Protein AF-A0A7S0VV87-F1 (afdb_monomer_lite)

Structure (mmCIF, N/CA/C/O backbone):
data_AF-A0A7S0VV87-F1
#
_entry.id   AF-A0A7S0VV87-F1
#
loop_
_atom_site.group_PDB
_atom_site.id
_atom_site.type_symbol
_atom_site.label_atom_id
_atom_site.label_alt_id
_atom_site.label_comp_id
_atom_site.label_asym_id
_atom_site.label_entity_id
_atom_site.label_seq_id
_atom_site.pdbx_PDB_ins_code
_atom_site.Cartn_x
_atom_site.Cartn_y
_atom_site.Cartn_z
_atom_site.occupancy
_atom_site.B_iso_or_equiv
_atom_site.auth_seq_id
_atom_site.auth_comp_id
_atom_site.auth_asym_id
_atom_site.auth_atom_id
_atom_site.pdbx_PDB_model_num
ATOM 1 N N . ILE A 1 1 ? -0.740 9.033 -47.981 1.00 40.44 1 ILE A N 1
ATOM 2 C CA . ILE A 1 1 ? -0.017 7.770 -47.698 1.00 40.44 1 ILE A CA 1
ATOM 3 C C . ILE A 1 1 ? 0.613 7.981 -46.316 1.00 40.44 1 ILE A C 1
ATOM 5 O O . ILE A 1 1 ? 1.610 8.673 -46.252 1.00 40.44 1 ILE A O 1
ATOM 9 N N . GLY A 1 2 ? -0.057 7.775 -45.171 1.00 38.28 2 GLY A N 1
ATOM 10 C CA . GLY A 1 2 ? -0.580 6.508 -44.629 1.00 38.28 2 GLY A CA 1
ATOM 11 C C . GLY A 1 2 ? 0.605 5.565 -44.378 1.00 38.28 2 GLY A C 1
ATOM 12 O O . GLY A 1 2 ? 1.163 5.115 -45.364 1.00 38.28 2 GLY A O 1
ATOM 13 N N . VAL A 1 3 ? 1.097 5.274 -43.169 1.00 42.47 3 VAL A N 1
ATOM 14 C CA . VAL A 1 3 ? 0.438 5.092 -41.867 1.00 42.47 3 VAL A CA 1
ATOM 15 C C . VAL A 1 3 ? 1.395 5.382 -40.698 1.00 42.47 3 VAL A C 1
ATOM 17 O O . VAL A 1 3 ? 2.582 5.076 -40.753 1.00 42.47 3 VAL A O 1
ATOM 20 N N . SER A 1 4 ? 0.824 5.940 -39.628 1.00 56.84 4 SER A N 1
ATOM 21 C CA . SER A 1 4 ? 1.316 5.846 -38.251 1.00 56.84 4 SER A CA 1
ATOM 22 C C . SER A 1 4 ? 1.390 4.369 -37.860 1.00 56.84 4 SER A C 1
ATOM 24 O O . SER A 1 4 ? 0.381 3.667 -37.924 1.00 56.84 4 SER A O 1
ATOM 26 N N . GLY A 1 5 ? 2.578 3.891 -37.501 1.00 33.03 5 GLY A N 1
ATOM 27 C CA . GLY A 1 5 ? 2.770 2.575 -36.908 1.00 33.03 5 GLY A CA 1
ATOM 28 C C . GLY A 1 5 ? 3.409 2.756 -35.545 1.00 33.03 5 GLY A C 1
ATOM 29 O O . GLY A 1 5 ? 4.599 3.050 -35.465 1.00 33.03 5 GLY A O 1
ATOM 30 N N . ALA A 1 6 ? 2.628 2.602 -34.477 1.00 41.53 6 ALA A N 1
ATOM 31 C CA . ALA A 1 6 ? 3.184 2.409 -33.147 1.00 41.53 6 ALA A CA 1
ATOM 32 C C . ALA A 1 6 ? 4.107 1.181 -33.203 1.00 41.53 6 ALA A C 1
ATOM 34 O O . ALA A 1 6 ? 3.648 0.059 -33.423 1.00 41.53 6 ALA A O 1
ATOM 35 N N . GLN A 1 7 ? 5.417 1.402 -33.085 1.00 43.38 7 GLN A N 1
ATOM 36 C CA . GLN A 1 7 ? 6.400 0.327 -33.026 1.00 43.38 7 GLN A CA 1
ATOM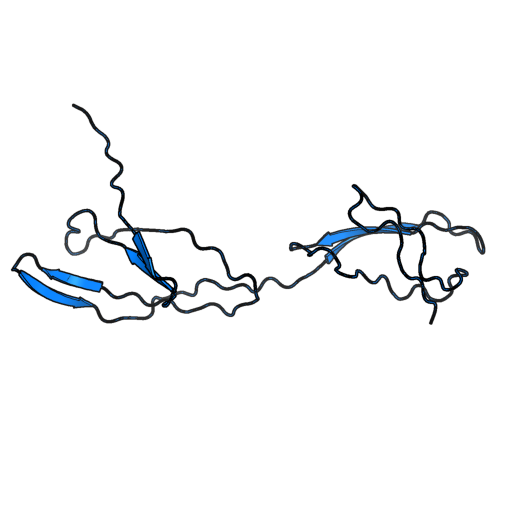 37 C C . GLN A 1 7 ? 6.256 -0.366 -31.676 1.00 43.38 7 GLN A C 1
ATOM 39 O O . GLN A 1 7 ? 6.621 0.179 -30.636 1.00 43.38 7 GLN A O 1
ATOM 44 N N . 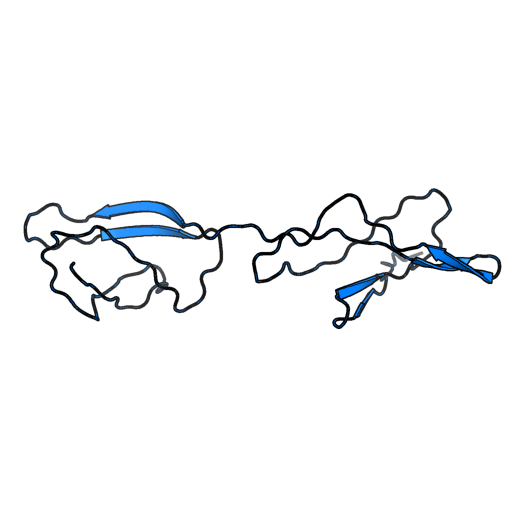VAL A 1 8 ? 5.693 -1.569 -31.691 1.00 39.19 8 VAL A N 1
ATOM 45 C CA . VAL A 1 8 ? 5.623 -2.414 -30.503 1.00 39.19 8 VAL A CA 1
ATOM 46 C C . VAL A 1 8 ? 7.024 -2.974 -30.262 1.00 39.19 8 VAL A C 1
ATOM 48 O O . VAL A 1 8 ? 7.440 -3.929 -30.914 1.00 39.19 8 VAL A O 1
ATOM 51 N N . ALA A 1 9 ? 7.778 -2.359 -29.351 1.00 49.72 9 ALA A N 1
ATOM 52 C CA . ALA A 1 9 ? 8.967 -2.981 -28.783 1.00 49.72 9 ALA A CA 1
ATOM 53 C C . ALA A 1 9 ? 8.517 -4.191 -27.945 1.00 49.72 9 ALA A C 1
ATOM 55 O O . ALA A 1 9 ? 7.702 -4.052 -27.032 1.00 49.72 9 ALA A O 1
ATOM 56 N N . SER A 1 10 ? 9.001 -5.391 -28.265 1.00 49.81 10 SER A N 1
ATOM 57 C CA . SER A 1 10 ? 8.700 -6.593 -27.484 1.00 49.81 10 SER A CA 1
ATOM 58 C C . SER A 1 10 ? 9.601 -6.652 -26.252 1.00 49.81 10 SER A C 1
ATOM 60 O O . SER A 1 10 ? 10.826 -6.635 -26.393 1.00 49.81 10 SER A O 1
ATOM 62 N N . ALA A 1 11 ? 9.011 -6.764 -25.061 1.00 47.75 11 ALA A N 1
ATOM 63 C CA . ALA A 1 11 ? 9.736 -7.100 -23.843 1.00 47.75 11 ALA A CA 1
ATOM 64 C C . ALA A 1 11 ? 9.492 -8.571 -23.479 1.00 47.75 11 ALA A C 1
ATOM 66 O O . ALA A 1 11 ? 8.348 -9.023 -23.465 1.00 47.75 11 ALA A O 1
ATOM 67 N N . ILE A 1 12 ? 10.556 -9.320 -23.175 1.00 58.56 12 ILE A N 1
ATOM 68 C CA . ILE A 1 12 ? 10.440 -10.671 -22.604 1.00 58.56 12 ILE A CA 1
ATOM 69 C C . ILE A 1 12 ? 10.771 -10.570 -21.118 1.00 58.56 12 ILE A C 1
ATOM 71 O O . ILE A 1 12 ? 11.886 -10.201 -20.746 1.00 58.56 12 ILE A O 1
ATOM 75 N N . PHE A 1 13 ? 9.802 -10.912 -20.270 1.00 47.78 13 PHE A N 1
ATOM 76 C CA . PHE A 1 13 ? 9.991 -10.986 -18.824 1.00 47.78 13 PHE A CA 1
ATOM 77 C C . PHE A 1 13 ? 10.484 -12.381 -18.427 1.00 47.78 13 PHE A C 1
ATOM 79 O O . PHE A 1 13 ? 9.893 -13.387 -18.828 1.00 47.78 13 PHE A O 1
ATOM 86 N N . ARG A 1 14 ? 11.564 -12.463 -17.639 1.00 54.91 14 ARG A N 1
ATOM 87 C CA . ARG A 1 14 ? 12.075 -13.733 -17.092 1.00 54.91 14 ARG A CA 1
ATOM 88 C C . ARG A 1 14 ? 11.883 -13.758 -15.567 1.00 54.91 14 ARG A C 1
ATOM 90 O O . ARG A 1 14 ? 12.757 -13.275 -14.845 1.00 54.91 14 ARG A O 1
ATOM 97 N N . PRO A 1 15 ? 10.778 -14.337 -15.054 1.00 44.97 15 PRO A N 1
ATOM 98 C CA . PRO A 1 15 ? 10.417 -14.257 -13.634 1.00 44.97 15 PRO A CA 1
ATOM 99 C C . PRO A 1 15 ? 11.422 -14.929 -12.687 1.00 44.97 15 PRO A C 1
ATOM 101 O O . PRO A 1 15 ? 11.505 -14.546 -11.530 1.00 44.97 15 PRO A O 1
ATOM 104 N N . GLN A 1 16 ? 12.240 -15.876 -13.160 1.00 41.84 16 GLN A N 1
ATOM 105 C CA . GLN A 1 16 ? 13.255 -16.537 -12.325 1.00 41.84 16 GLN A CA 1
ATOM 106 C C . GLN A 1 16 ? 14.502 -15.670 -12.043 1.00 41.84 16 GLN A C 1
ATOM 108 O O . GLN A 1 16 ? 15.323 -16.064 -11.221 1.00 41.84 16 GLN A O 1
ATOM 113 N N . ALA A 1 17 ? 14.647 -14.500 -12.685 1.00 53.09 17 ALA A N 1
ATOM 114 C CA . ALA A 1 17 ? 15.782 -13.587 -12.489 1.00 53.09 17 ALA A CA 1
ATOM 115 C C . ALA A 1 17 ? 15.389 -12.111 -12.240 1.00 53.09 17 ALA A C 1
ATOM 117 O O . ALA A 1 17 ? 16.278 -11.274 -12.111 1.00 53.09 17 ALA A O 1
ATOM 118 N N . SER A 1 18 ? 14.093 -11.767 -12.179 1.00 70.69 18 SER A N 1
ATOM 119 C CA . SER A 1 18 ? 13.594 -10.379 -12.047 1.00 70.69 18 SER A CA 1
ATOM 120 C C . SER A 1 18 ? 14.194 -9.396 -13.066 1.00 70.69 18 SER A C 1
ATOM 122 O O . SER A 1 18 ? 14.523 -8.260 -12.728 1.00 70.69 18 SER A O 1
ATOM 124 N N . THR A 1 19 ? 14.348 -9.824 -14.323 1.00 77.75 19 THR A N 1
ATOM 125 C CA . THR A 1 19 ? 14.886 -8.989 -15.407 1.00 77.75 19 THR A CA 1
ATOM 126 C C . THR A 1 19 ? 13.828 -8.671 -16.461 1.00 77.75 19 THR A C 1
ATOM 128 O O . THR A 1 19 ? 13.055 -9.536 -16.885 1.00 77.75 19 THR A O 1
ATOM 131 N N . ALA A 1 20 ? 13.821 -7.414 -16.907 1.00 81.69 20 ALA A N 1
ATOM 132 C CA . ALA A 1 20 ? 13.111 -6.975 -18.101 1.00 81.69 20 ALA A CA 1
ATOM 133 C C . ALA A 1 20 ? 14.121 -6.840 -19.246 1.00 81.69 20 ALA A C 1
ATOM 135 O O . ALA A 1 20 ? 15.112 -6.121 -19.120 1.00 81.69 20 ALA A O 1
ATOM 136 N N . VAL A 1 21 ? 13.880 -7.536 -20.356 1.00 83.62 21 VAL A N 1
ATOM 137 C CA . VAL A 1 21 ? 14.695 -7.412 -21.570 1.00 83.62 21 VAL A CA 1
ATOM 138 C C . VAL A 1 21 ? 13.915 -6.587 -22.579 1.00 83.62 21 VAL A C 1
ATOM 140 O O . VAL A 1 21 ? 12.859 -7.029 -23.024 1.00 83.62 21 VAL A O 1
ATOM 143 N N . LEU A 1 22 ? 14.432 -5.412 -22.941 1.00 84.12 22 LEU A N 1
ATOM 144 C CA . LEU A 1 22 ? 13.878 -4.570 -24.002 1.00 84.12 22 LEU A CA 1
ATOM 145 C C . LEU A 1 22 ? 14.686 -4.766 -25.287 1.00 84.12 22 LEU A C 1
ATOM 147 O O . LEU A 1 22 ? 15.916 -4.811 -25.253 1.00 84.12 22 LEU A O 1
ATOM 151 N N . THR A 1 23 ? 14.004 -4.876 -26.423 1.00 85.38 23 THR A N 1
ATOM 152 C CA . THR A 1 23 ? 14.642 -4.997 -27.740 1.00 85.38 23 THR A CA 1
ATOM 153 C C . THR A 1 23 ? 14.407 -3.731 -28.553 1.00 85.38 23 THR A C 1
ATOM 155 O O . THR A 1 23 ? 13.282 -3.242 -28.640 1.00 85.38 23 THR A O 1
ATOM 158 N N . LEU A 1 24 ? 15.470 -3.200 -29.158 1.00 84.38 24 LEU A N 1
ATOM 159 C CA . LEU A 1 24 ? 15.372 -2.048 -30.049 1.00 84.38 24 LEU A CA 1
ATOM 160 C C . LEU A 1 24 ? 14.602 -2.428 -31.319 1.00 84.38 24 LEU A C 1
ATOM 162 O O . LEU A 1 24 ? 14.946 -3.396 -31.992 1.00 84.38 24 LEU A O 1
ATOM 166 N N . ALA A 1 25 ? 13.581 -1.641 -31.659 1.00 85.06 25 ALA A N 1
ATOM 167 C CA . ALA A 1 25 ? 12.797 -1.828 -32.882 1.00 85.06 25 ALA A CA 1
ATOM 168 C C . ALA A 1 25 ? 13.458 -1.204 -34.128 1.00 85.06 25 ALA A C 1
ATOM 170 O O . ALA A 1 25 ? 13.040 -1.468 -35.253 1.00 85.06 25 ALA A O 1
ATOM 171 N N . GLN A 1 26 ? 14.471 -0.356 -33.937 1.00 83.06 26 GLN A N 1
ATOM 172 C CA . GLN A 1 26 ? 15.183 0.349 -35.000 1.00 83.06 26 GLN A CA 1
ATOM 173 C C . GLN A 1 26 ? 16.602 0.720 -34.558 1.00 83.06 26 GLN A C 1
ATOM 175 O O . GLN A 1 26 ? 16.917 0.710 -33.367 1.00 83.06 26 GLN A O 1
ATOM 180 N N . VAL A 1 27 ? 17.452 1.058 -35.529 1.00 83.38 27 VAL A N 1
ATOM 181 C CA . VAL A 1 27 ? 18.820 1.524 -35.276 1.00 83.38 27 VAL A CA 1
ATOM 182 C C . VAL A 1 27 ? 18.779 2.857 -34.527 1.00 83.38 27 VAL A C 1
ATOM 184 O O . VAL A 1 27 ? 18.099 3.788 -34.953 1.00 83.38 27 VAL A O 1
ATOM 187 N N . VAL A 1 28 ? 19.543 2.959 -33.439 1.00 85.31 28 VAL A N 1
ATOM 188 C CA . VAL A 1 28 ? 19.758 4.207 -32.696 1.00 85.31 28 VAL A CA 1
ATOM 189 C C . VAL A 1 28 ? 21.103 4.800 -33.134 1.00 85.31 28 VAL A C 1
ATOM 191 O O . VAL A 1 28 ? 22.136 4.166 -32.899 1.00 85.31 28 VAL A O 1
ATOM 194 N N . PRO A 1 29 ? 21.138 5.978 -33.788 1.00 87.62 29 PRO A N 1
ATOM 195 C CA . PRO A 1 29 ? 22.394 6.610 -34.183 1.00 87.62 29 PRO A CA 1
ATOM 196 C C . PRO A 1 29 ? 23.255 6.972 -32.968 1.00 87.62 29 PRO A C 1
ATOM 198 O O . PRO A 1 29 ? 22.737 7.379 -31.926 1.00 87.62 29 PRO A O 1
ATOM 201 N N . ALA A 1 30 ? 24.578 6.878 -33.114 1.00 85.69 30 ALA A N 1
ATOM 202 C CA . ALA A 1 30 ? 25.518 7.208 -32.046 1.00 85.69 30 ALA A CA 1
ATOM 203 C C . ALA A 1 30 ? 25.296 8.636 -31.511 1.00 85.69 30 ALA A C 1
ATOM 205 O O . ALA A 1 30 ? 25.102 9.575 -32.281 1.00 85.69 30 ALA A O 1
ATOM 206 N N . GLY A 1 31 ? 25.322 8.788 -30.185 1.00 86.19 31 GLY A N 1
ATOM 207 C CA . GLY A 1 31 ? 25.090 10.068 -29.505 1.00 86.19 31 GLY A CA 1
ATOM 208 C C . GLY A 1 31 ? 23.619 10.475 -29.367 1.00 86.19 31 GLY A C 1
ATOM 209 O O . GLY A 1 31 ? 23.342 11.507 -28.761 1.00 86.19 31 GLY A O 1
ATOM 210 N N . SER A 1 32 ? 22.675 9.682 -29.885 1.00 89.00 32 SER A N 1
ATOM 211 C CA . SER A 1 32 ? 21.242 9.940 -29.698 1.00 89.00 32 SER A CA 1
ATOM 212 C C . SER A 1 32 ? 20.772 9.457 -28.326 1.00 89.00 32 SER A C 1
ATOM 214 O O . SER A 1 32 ? 21.144 8.371 -27.882 1.00 89.00 32 SER A O 1
ATOM 216 N N . VAL A 1 33 ? 19.908 10.240 -27.680 1.00 86.62 33 VAL A N 1
ATOM 217 C CA . VAL A 1 33 ? 19.170 9.816 -26.483 1.00 86.62 33 VA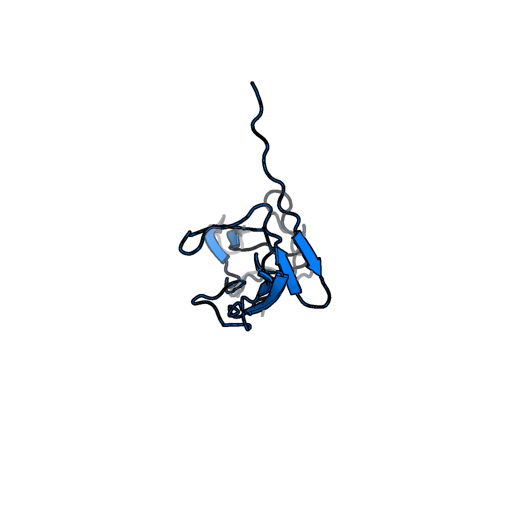L A CA 1
ATOM 218 C C . VAL A 1 33 ? 17.897 9.100 -26.923 1.00 86.62 33 VAL A C 1
ATOM 220 O O . VAL A 1 33 ? 17.228 9.537 -27.859 1.00 86.62 33 VAL A O 1
ATOM 223 N N . PHE A 1 34 ? 17.558 8.006 -26.248 1.00 86.75 34 PHE A N 1
ATOM 224 C CA . PHE A 1 34 ? 16.279 7.325 -26.411 1.00 86.75 34 PHE A CA 1
ATOM 225 C C . PHE A 1 34 ? 15.698 6.981 -25.041 1.00 86.75 34 PHE A C 1
ATOM 227 O O . PHE A 1 34 ? 16.434 6.743 -24.085 1.00 86.75 34 PHE A O 1
ATOM 234 N N . GLU A 1 35 ? 14.371 6.948 -24.963 1.00 85.94 35 GLU A N 1
ATOM 235 C CA . GLU A 1 35 ? 13.626 6.663 -23.739 1.00 85.94 35 GLU A CA 1
ATOM 236 C C . GLU A 1 35 ? 12.756 5.419 -23.934 1.00 85.94 35 GLU A C 1
ATOM 238 O O . GLU A 1 35 ? 12.221 5.169 -25.015 1.00 85.94 35 GLU A O 1
ATOM 243 N N . GLY A 1 36 ? 12.618 4.627 -22.875 1.00 84.62 36 GLY A N 1
ATOM 244 C CA . GLY A 1 36 ? 11.770 3.443 -22.843 1.00 84.62 36 GLY A CA 1
ATOM 245 C C . GLY A 1 36 ? 11.290 3.187 -21.422 1.00 84.62 36 GLY A C 1
ATOM 246 O O . GLY A 1 36 ? 11.973 3.530 -20.459 1.00 84.62 36 GLY A O 1
ATOM 247 N N . GLY A 1 37 ? 10.109 2.592 -21.286 1.00 83.94 37 GLY A N 1
ATOM 248 C CA . GLY A 1 37 ? 9.494 2.347 -19.988 1.00 83.94 37 GLY A CA 1
ATOM 249 C C . GLY A 1 37 ? 8.604 1.113 -19.998 1.00 83.94 37 GLY A C 1
ATOM 250 O O . GLY A 1 37 ? 8.146 0.656 -21.044 1.00 83.94 37 GLY A O 1
ATOM 251 N N . PHE A 1 38 ? 8.376 0.572 -18.810 1.00 86.12 38 PHE A N 1
ATOM 252 C CA . PHE A 1 38 ? 7.470 -0.538 -18.553 1.00 86.12 38 PHE A CA 1
ATOM 253 C C . PHE A 1 38 ? 6.875 -0.368 -17.156 1.00 86.12 38 PHE A C 1
ATOM 255 O O . PHE A 1 38 ? 7.430 0.336 -16.312 1.00 86.12 38 PHE A O 1
ATOM 262 N N . ILE A 1 39 ? 5.727 -0.993 -16.922 1.00 81.00 39 ILE A N 1
ATOM 263 C CA . ILE A 1 39 ? 5.034 -0.926 -15.637 1.00 81.00 39 ILE A CA 1
ATOM 264 C C . ILE A 1 39 ? 5.447 -2.143 -14.811 1.00 81.00 39 ILE A C 1
ATOM 266 O O . ILE A 1 39 ? 5.368 -3.274 -15.288 1.00 81.00 39 ILE A O 1
ATOM 270 N N . LEU A 1 40 ? 5.871 -1.901 -13.572 1.00 84.12 40 LEU A N 1
ATOM 271 C CA . LEU A 1 40 ? 6.056 -2.927 -12.552 1.00 84.12 40 LEU A CA 1
ATOM 272 C C . LEU A 1 40 ? 5.140 -2.642 -11.369 1.00 84.12 40 LEU A C 1
ATOM 274 O O . LEU A 1 40 ? 4.924 -1.486 -11.005 1.00 84.12 40 LEU A O 1
ATOM 278 N N . GLN A 1 41 ? 4.654 -3.706 -10.741 1.00 82.94 41 GLN A N 1
ATOM 279 C CA . GLN A 1 41 ? 4.039 -3.612 -9.426 1.00 82.94 41 GLN A CA 1
ATOM 280 C C . GLN A 1 41 ? 5.141 -3.444 -8.371 1.00 82.94 41 GLN A C 1
ATOM 282 O O . GLN A 1 41 ? 6.146 -4.158 -8.389 1.00 82.94 41 GLN A O 1
ATOM 287 N N . ASN A 1 42 ? 4.960 -2.483 -7.463 1.00 81.38 42 ASN A N 1
ATOM 288 C CA . ASN A 1 42 ? 5.816 -2.343 -6.286 1.00 81.38 42 ASN A CA 1
ATOM 289 C C . ASN A 1 42 ? 5.684 -3.581 -5.380 1.00 81.38 42 ASN A C 1
ATOM 291 O O . ASN A 1 42 ? 4.646 -4.241 -5.416 1.00 81.38 42 ASN A O 1
ATOM 295 N N . PRO A 1 43 ? 6.713 -3.915 -4.581 1.00 79.06 43 PRO A N 1
ATOM 296 C CA . PRO A 1 43 ? 6.651 -5.076 -3.696 1.00 79.06 43 PRO A CA 1
ATOM 297 C C . PRO A 1 43 ? 5.480 -4.959 -2.707 1.00 79.06 43 PRO A C 1
ATOM 299 O O . PRO A 1 43 ? 5.162 -3.860 -2.254 1.00 79.06 43 PRO A O 1
ATOM 302 N N . GLU A 1 44 ? 4.854 -6.097 -2.390 1.00 75.69 44 GLU A N 1
ATOM 303 C CA . GLU A 1 44 ? 3.747 -6.183 -1.418 1.00 75.69 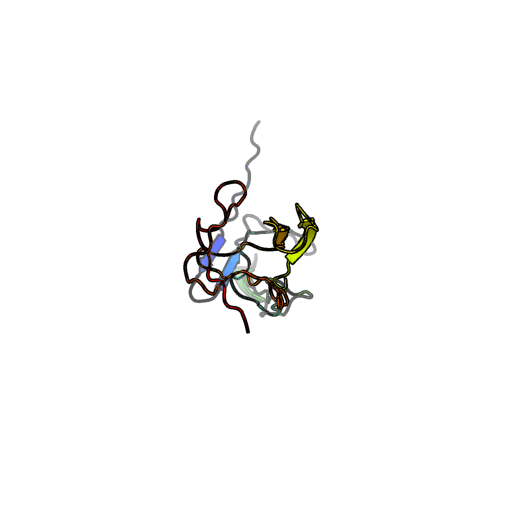44 GLU A CA 1
ATOM 304 C C . GLU A 1 44 ? 4.225 -5.913 0.013 1.00 75.69 44 GLU A C 1
ATOM 306 O O . GLU A 1 44 ? 3.489 -5.377 0.834 1.00 75.69 44 GLU A O 1
ATOM 311 N N . GLU A 1 45 ? 5.496 -6.215 0.274 1.00 76.00 45 GLU A N 1
ATOM 312 C CA . GLU A 1 45 ? 6.164 -5.992 1.547 1.00 76.00 45 GLU A CA 1
ATOM 313 C C . GLU A 1 45 ? 7.086 -4.778 1.500 1.00 76.00 45 GLU A C 1
ATOM 315 O O . GLU A 1 45 ? 7.573 -4.353 0.441 1.00 76.00 45 GLU A O 1
ATOM 320 N N . ARG A 1 46 ? 7.402 -4.249 2.686 1.00 75.94 46 ARG A N 1
ATOM 321 C CA . ARG A 1 46 ? 8.386 -3.173 2.805 1.00 75.94 46 ARG A CA 1
ATOM 322 C C . ARG A 1 46 ? 9.721 -3.586 2.203 1.00 75.94 46 ARG A C 1
ATOM 324 O O . ARG A 1 46 ? 10.271 -4.640 2.513 1.00 75.94 46 ARG A O 1
ATOM 331 N N . GLN A 1 47 ? 10.286 -2.695 1.398 1.00 82.50 47 GLN A N 1
ATOM 332 C CA . GLN A 1 47 ? 11.544 -2.951 0.712 1.00 82.50 47 GLN A CA 1
ATOM 333 C C . GLN A 1 47 ? 12.404 -1.692 0.682 1.00 82.50 47 GLN A C 1
ATOM 335 O O . GLN A 1 47 ? 11.962 -0.631 0.235 1.00 82.50 47 GLN A O 1
ATOM 340 N N . THR A 1 48 ? 13.660 -1.823 1.113 1.00 84.19 48 THR A N 1
ATOM 341 C CA . THR A 1 48 ? 14.681 -0.798 0.883 1.00 84.19 48 THR A CA 1
ATOM 342 C C . THR A 1 48 ? 14.860 -0.593 -0.626 1.00 84.19 48 THR A C 1
ATOM 344 O O . THR A 1 48 ? 14.930 -1.587 -1.356 1.00 84.19 48 THR A O 1
ATOM 347 N N . PRO A 1 49 ? 14.939 0.659 -1.114 1.00 86.25 49 PRO A N 1
ATOM 348 C CA . PRO A 1 49 ? 15.137 0.927 -2.534 1.00 86.25 49 PRO A CA 1
ATOM 349 C C . PRO A 1 49 ? 16.332 0.158 -3.113 1.00 86.25 49 PRO A C 1
ATOM 351 O O . PRO A 1 49 ? 17.381 0.047 -2.475 1.00 86.25 49 PRO A O 1
ATOM 354 N N . LYS A 1 50 ? 16.172 -0.374 -4.327 1.00 85.25 50 LYS A N 1
ATOM 355 C CA . LYS A 1 50 ? 17.190 -1.177 -5.017 1.00 85.25 50 LYS A CA 1
ATOM 356 C C . LYS A 1 50 ? 17.909 -0.342 -6.070 1.00 85.25 50 LYS A C 1
ATOM 358 O O . LYS A 1 50 ? 17.264 0.378 -6.832 1.00 85.25 50 LYS A O 1
ATOM 363 N N . THR A 1 51 ? 19.231 -0.479 -6.153 1.00 85.62 51 THR A N 1
ATOM 364 C CA . THR A 1 51 ? 20.011 0.027 -7.291 1.00 85.62 51 THR A CA 1
ATOM 365 C C . THR A 1 51 ? 19.733 -0.837 -8.516 1.00 85.62 51 THR A C 1
ATOM 367 O O . THR A 1 51 ? 19.732 -2.067 -8.429 1.00 85.62 51 THR A O 1
ATOM 370 N N . VAL A 1 52 ? 19.502 -0.201 -9.661 1.00 87.00 52 VAL A N 1
ATOM 371 C CA . VAL A 1 52 ? 19.266 -0.893 -10.934 1.00 87.00 52 VAL A CA 1
ATOM 372 C C . VAL A 1 52 ? 20.577 -1.016 -11.694 1.00 87.00 52 VAL A C 1
ATOM 374 O O . VAL A 1 52 ? 21.406 -0.113 -11.647 1.00 87.00 52 VAL A O 1
ATOM 377 N N . GLN A 1 53 ? 20.758 -2.124 -12.409 1.00 87.62 53 GLN A N 1
ATOM 378 C CA . GLN A 1 53 ? 21.875 -2.314 -13.327 1.00 87.62 53 GLN A CA 1
ATOM 379 C C . GLN A 1 53 ? 21.364 -2.411 -14.761 1.00 87.62 53 GLN A C 1
ATOM 381 O O . GLN A 1 53 ? 20.360 -3.077 -15.014 1.00 87.62 53 GLN A O 1
ATOM 386 N N . ILE A 1 54 ? 22.073 -1.774 -15.693 1.00 88.00 54 ILE A N 1
ATOM 387 C CA . ILE A 1 54 ? 21.794 -1.874 -17.129 1.00 88.00 54 ILE A CA 1
ATOM 388 C C . ILE A 1 54 ? 23.005 -2.489 -17.820 1.00 88.00 54 ILE A C 1
ATOM 390 O O . ILE A 1 54 ? 24.148 -2.115 -17.562 1.00 88.00 54 ILE A O 1
ATOM 394 N N . SER A 1 55 ? 22.734 -3.441 -18.703 1.00 89.50 55 SER A N 1
ATOM 395 C CA . SER A 1 55 ? 23.697 -4.057 -19.606 1.00 89.50 55 SER A CA 1
ATOM 396 C C . SER A 1 55 ? 23.054 -4.244 -20.975 1.00 89.50 55 SER A C 1
ATOM 398 O O . SER A 1 55 ? 21.829 -4.238 -21.115 1.00 89.50 55 SER A O 1
ATOM 400 N N . ALA A 1 56 ? 23.883 -4.415 -21.996 1.00 88.31 56 ALA A N 1
ATOM 401 C CA . ALA A 1 56 ? 23.423 -4.744 -23.336 1.00 88.31 56 ALA A CA 1
ATOM 402 C C . ALA A 1 56 ? 24.441 -5.652 -24.017 1.00 88.31 56 ALA A C 1
ATOM 404 O O . ALA A 1 56 ? 25.624 -5.642 -23.695 1.00 88.31 56 ALA A O 1
ATOM 405 N N . SER A 1 57 ? 23.994 -6.433 -24.985 1.00 87.56 57 SER A N 1
ATOM 406 C CA . SER A 1 57 ? 24.885 -7.173 -25.876 1.00 87.56 57 SER A CA 1
ATOM 407 C C . SER A 1 57 ? 24.224 -7.286 -27.237 1.00 87.56 57 SER A C 1
ATOM 409 O O . SER A 1 57 ? 22.996 -7.225 -27.336 1.00 87.56 57 SER A O 1
ATOM 411 N N . GLY A 1 58 ? 25.026 -7.405 -28.284 1.00 86.31 58 GLY A N 1
ATOM 412 C CA . GLY A 1 58 ? 24.512 -7.446 -29.643 1.00 86.31 58 GLY A CA 1
ATOM 413 C C . GLY A 1 58 ? 25.615 -7.601 -30.671 1.00 86.31 58 GLY A C 1
ATOM 414 O O . GLY A 1 58 ? 26.730 -8.014 -30.354 1.00 86.31 58 GLY A O 1
ATOM 415 N N . VAL A 1 59 ? 25.280 -7.261 -31.910 1.00 85.81 59 VAL A N 1
ATOM 416 C CA . VAL A 1 59 ? 26.195 -7.252 -33.049 1.00 85.81 59 VAL A CA 1
ATOM 417 C C . VAL A 1 59 ? 26.178 -5.849 -33.645 1.00 85.81 59 VAL A C 1
ATOM 419 O O . VAL A 1 59 ? 25.112 -5.239 -33.745 1.00 85.81 59 VAL A O 1
ATOM 422 N N . ASP A 1 60 ? 27.345 -5.309 -33.979 1.00 82.81 60 ASP A N 1
ATOM 423 C CA . ASP A 1 60 ? 27.465 -4.001 -34.614 1.00 82.81 60 ASP A CA 1
ATOM 424 C C . ASP A 1 60 ? 27.121 -4.050 -36.117 1.00 82.81 60 ASP A C 1
ATOM 426 O O . ASP A 1 60 ? 26.837 -5.103 -36.691 1.00 82.81 60 ASP A O 1
ATOM 430 N N . GLN A 1 61 ? 27.151 -2.889 -36.781 1.00 78.69 61 GLN A N 1
ATOM 431 C CA . GLN A 1 61 ? 26.866 -2.787 -38.220 1.00 78.69 61 GLN A CA 1
ATOM 432 C C . GLN A 1 61 ? 27.885 -3.538 -39.101 1.00 78.69 61 GLN A C 1
ATOM 434 O O . GLN A 1 61 ? 27.593 -3.809 -40.264 1.00 78.69 61 GLN A O 1
ATOM 439 N N . GLY A 1 62 ? 29.067 -3.864 -38.568 1.00 83.38 62 GLY A N 1
ATOM 440 C CA . GLY A 1 62 ? 30.123 -4.620 -39.242 1.00 83.38 62 GLY A CA 1
ATOM 441 C C . GLY A 1 62 ? 30.063 -6.130 -38.995 1.00 83.38 62 GLY A C 1
ATOM 442 O O . GLY A 1 62 ? 30.896 -6.859 -39.532 1.00 83.38 62 GLY A O 1
ATOM 443 N N . GLY A 1 63 ? 29.098 -6.615 -38.207 1.00 83.81 63 GLY A N 1
ATOM 444 C CA . GLY A 1 63 ? 28.961 -8.032 -37.871 1.00 83.81 63 GLY A CA 1
ATOM 445 C C . GLY A 1 63 ? 29.794 -8.485 -36.666 1.00 83.81 63 GLY A C 1
ATOM 446 O O . GLY A 1 63 ? 29.808 -9.680 -36.364 1.00 83.81 63 GLY A O 1
ATOM 447 N N . ALA A 1 64 ? 30.472 -7.575 -35.960 1.00 87.81 64 ALA A N 1
ATOM 448 C CA . ALA A 1 64 ? 31.238 -7.902 -34.763 1.00 87.81 64 ALA A CA 1
ATOM 449 C C . ALA A 1 64 ? 30.346 -7.882 -33.513 1.00 87.81 64 ALA A C 1
ATOM 451 O O . ALA A 1 64 ? 29.513 -6.997 -33.327 1.00 87.81 64 ALA A O 1
ATOM 452 N N . ALA A 1 65 ? 30.520 -8.869 -32.633 1.00 89.56 65 ALA A N 1
ATOM 453 C CA . ALA A 1 65 ? 29.794 -8.922 -31.371 1.00 89.56 65 ALA A CA 1
ATOM 454 C C . ALA A 1 65 ? 30.302 -7.852 -30.392 1.00 89.56 65 ALA A C 1
ATOM 456 O O . ALA A 1 65 ? 31.508 -7.626 -30.278 1.00 89.56 65 ALA A O 1
ATOM 457 N N . PHE A 1 66 ? 29.388 -7.253 -29.632 1.00 86.94 66 PHE A N 1
ATOM 458 C CA . PHE A 1 66 ? 29.711 -6.331 -28.547 1.00 86.94 66 PHE A CA 1
ATOM 459 C C . PHE A 1 66 ? 28.958 -6.689 -27.263 1.00 86.94 66 PHE A C 1
ATOM 461 O O . PHE A 1 66 ? 27.875 -7.282 -27.287 1.00 86.94 66 PHE A O 1
ATOM 468 N N . ALA A 1 67 ? 29.525 -6.272 -26.131 1.00 89.38 67 ALA A N 1
ATOM 469 C CA . ALA A 1 67 ? 28.893 -6.346 -24.823 1.00 89.38 67 ALA A CA 1
ATOM 470 C C . ALA A 1 67 ? 29.164 -5.060 -24.034 1.00 89.38 67 ALA A C 1
ATOM 472 O O . ALA A 1 67 ? 30.302 -4.610 -23.917 1.00 89.38 67 ALA A O 1
ATOM 473 N N . ILE A 1 68 ? 28.103 -4.492 -23.477 1.00 87.44 68 ILE A N 1
ATOM 474 C CA . ILE A 1 68 ? 28.128 -3.421 -22.489 1.00 87.44 68 ILE A CA 1
ATOM 475 C C . ILE A 1 68 ? 27.947 -4.092 -21.130 1.00 87.44 68 ILE A C 1
ATOM 477 O O . ILE A 1 68 ? 26.907 -4.703 -20.866 1.00 87.44 68 ILE A O 1
ATOM 481 N N . ALA A 1 69 ? 28.979 -4.016 -20.289 1.00 87.75 69 ALA A N 1
ATOM 482 C CA . ALA A 1 69 ? 28.964 -4.614 -18.959 1.00 87.75 69 ALA A CA 1
ATOM 483 C C . ALA A 1 69 ? 27.855 -4.011 -18.084 1.00 87.75 69 ALA A C 1
ATOM 485 O O . ALA A 1 69 ? 27.505 -2.842 -18.232 1.00 87.75 69 ALA A O 1
ATOM 486 N N . ALA A 1 70 ? 27.325 -4.815 -17.158 1.00 86.44 70 ALA A N 1
ATOM 487 C CA . ALA A 1 70 ? 26.342 -4.345 -16.192 1.00 86.44 70 ALA A CA 1
ATOM 488 C C . ALA A 1 70 ? 26.949 -3.253 -15.309 1.00 86.44 70 ALA A C 1
ATOM 490 O O . ALA A 1 70 ? 27.903 -3.504 -14.571 1.00 86.44 70 ALA A O 1
ATOM 491 N N . ALA A 1 71 ? 26.374 -2.057 -15.381 1.00 86.31 71 ALA A N 1
ATOM 492 C CA . ALA A 1 71 ? 26.760 -0.926 -14.553 1.00 86.31 71 ALA A CA 1
ATOM 493 C C . ALA A 1 71 ? 25.559 -0.461 -13.718 1.00 86.31 71 ALA A C 1
ATOM 495 O O . ALA A 1 71 ? 24.436 -0.451 -14.237 1.00 86.31 71 ALA A O 1
ATOM 496 N N . PRO A 1 72 ? 25.762 -0.105 -12.434 1.00 84.12 72 PRO A N 1
ATOM 497 C CA . PRO A 1 72 ? 24.714 0.521 -11.644 1.00 84.12 72 PRO A CA 1
ATOM 498 C C . PRO A 1 72 ? 24.332 1.861 -12.273 1.00 84.12 72 PRO A C 1
ATOM 500 O O . PRO A 1 72 ? 25.195 2.625 -12.701 1.00 84.12 72 PRO A O 1
ATOM 503 N N . VAL A 1 73 ? 23.034 2.128 -12.336 1.00 85.00 73 VAL A N 1
ATOM 504 C CA . VAL A 1 73 ? 22.490 3.413 -12.773 1.00 85.00 73 VAL A CA 1
ATOM 505 C C . VAL A 1 73 ? 22.320 4.309 -11.553 1.00 85.00 73 VAL A C 1
ATOM 507 O O . VAL A 1 73 ? 21.931 3.829 -10.485 1.00 85.00 73 VAL A O 1
ATOM 510 N N . ASP A 1 74 ? 22.575 5.606 -11.717 1.00 77.50 74 ASP A N 1
ATOM 511 C CA . ASP A 1 74 ? 22.284 6.598 -10.687 1.00 77.50 74 ASP A CA 1
ATOM 512 C C . ASP A 1 74 ? 20.773 6.653 -10.426 1.00 77.50 74 ASP A C 1
ATOM 514 O O . ASP A 1 74 ? 19.976 7.026 -11.287 1.00 77.50 74 ASP A O 1
ATOM 518 N N . GLY A 1 75 ? 20.378 6.235 -9.224 1.00 76.69 75 GLY A N 1
ATOM 519 C CA . GLY A 1 75 ? 18.984 6.156 -8.801 1.00 76.69 75 GLY A CA 1
ATOM 520 C C . GLY A 1 75 ? 18.662 4.849 -8.082 1.00 76.69 75 GLY A C 1
ATOM 521 O O . GLY A 1 75 ? 19.374 3.849 -8.174 1.00 76.69 75 GLY A O 1
ATOM 522 N N . THR A 1 76 ? 17.561 4.859 -7.336 1.00 81.31 76 THR A N 1
ATOM 523 C CA . THR A 1 76 ? 17.026 3.655 -6.695 1.00 81.31 76 THR A CA 1
ATOM 524 C C . THR A 1 76 ? 15.549 3.517 -7.030 1.00 81.31 76 THR A C 1
ATOM 526 O O . THR A 1 76 ? 14.832 4.515 -7.073 1.00 81.31 76 THR A O 1
ATOM 529 N N . LEU A 1 77 ? 15.099 2.292 -7.303 1.00 83.38 77 LEU A N 1
ATOM 530 C CA . LEU A 1 77 ? 13.715 1.977 -7.667 1.00 83.38 77 LEU A CA 1
ATOM 531 C C . LEU A 1 77 ? 13.141 0.906 -6.732 1.00 83.38 77 LEU A C 1
ATOM 533 O O . LEU A 1 77 ? 13.866 0.277 -5.958 1.00 83.38 77 LEU A O 1
ATOM 537 N N . LEU A 1 78 ? 11.826 0.685 -6.825 1.00 83.00 78 LEU A N 1
ATOM 538 C CA . LEU A 1 78 ? 11.100 -0.352 -6.078 1.00 83.00 78 LEU A CA 1
ATOM 539 C C . LEU A 1 78 ? 11.224 -0.212 -4.549 1.00 83.00 78 LEU A C 1
ATOM 541 O O . LEU A 1 78 ? 11.156 -1.201 -3.821 1.00 83.00 78 LEU A O 1
ATOM 545 N N . GLY A 1 79 ? 11.432 1.008 -4.051 1.00 80.25 79 GLY A N 1
ATOM 546 C CA . GLY A 1 79 ? 11.317 1.293 -2.626 1.00 80.25 79 GLY A CA 1
ATOM 547 C C . GLY A 1 79 ? 9.855 1.234 -2.187 1.00 80.25 79 GLY A C 1
ATOM 548 O O . GLY A 1 79 ? 9.002 1.861 -2.812 1.00 80.25 79 GLY A O 1
ATOM 549 N N . ALA A 1 80 ? 9.576 0.522 -1.100 1.00 77.62 80 ALA A N 1
ATOM 550 C CA . ALA A 1 80 ? 8.259 0.474 -0.470 1.00 77.62 80 ALA A CA 1
ATOM 551 C C . ALA A 1 80 ? 8.413 0.812 1.015 1.00 77.62 80 ALA A C 1
ATOM 553 O O . ALA A 1 80 ? 8.560 -0.064 1.865 1.00 77.62 80 ALA A O 1
ATOM 554 N N . SER A 1 81 ? 8.451 2.113 1.313 1.00 70.50 81 SER A N 1
ATOM 555 C CA . SER A 1 81 ? 8.769 2.628 2.654 1.00 70.50 81 SER A CA 1
ATOM 556 C C . SER A 1 81 ? 7.580 3.270 3.369 1.00 70.50 81 SER A C 1
ATOM 558 O O . SER A 1 81 ? 7.760 3.795 4.467 1.00 70.50 81 SER A O 1
ATOM 560 N N . ILE A 1 82 ? 6.376 3.246 2.784 1.00 72.62 82 ILE A N 1
ATOM 561 C CA . ILE A 1 82 ? 5.187 3.810 3.436 1.00 72.62 82 ILE A CA 1
ATOM 562 C C . ILE A 1 82 ? 4.929 3.027 4.721 1.00 72.62 82 ILE A C 1
ATOM 564 O O . ILE A 1 82 ? 4.845 1.800 4.711 1.00 72.62 82 ILE A O 1
ATOM 568 N N . SER A 1 83 ? 4.850 3.746 5.839 1.00 74.88 83 SER A N 1
ATOM 569 C CA . SER A 1 83 ? 4.522 3.153 7.128 1.00 74.88 83 SER A CA 1
ATOM 570 C C . SER A 1 83 ? 3.023 3.132 7.355 1.00 74.88 83 SER A C 1
ATOM 572 O O . SER A 1 83 ? 2.422 4.181 7.142 1.00 74.88 83 SER A O 1
ATOM 574 N N . PRO A 1 84 ? 2.430 2.007 7.808 1.00 81.00 84 PRO A N 1
ATOM 575 C CA . PRO A 1 84 ? 1.031 1.989 8.211 1.00 81.00 84 PRO A CA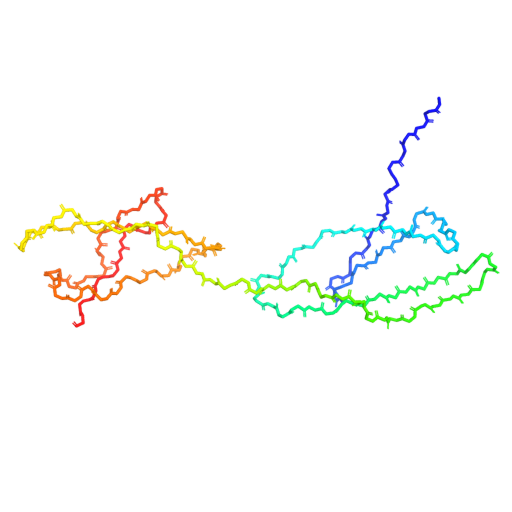 1
ATOM 576 C C . PRO A 1 84 ? 0.788 3.085 9.244 1.00 81.00 84 PRO A C 1
ATOM 578 O O . PRO A 1 84 ? 1.509 3.186 10.240 1.00 81.00 84 PRO A O 1
ATOM 581 N N . SER A 1 85 ? -0.193 3.934 8.979 1.00 86.75 85 SER A N 1
ATOM 582 C CA . SER A 1 85 ? -0.608 4.979 9.904 1.00 86.75 85 SER A CA 1
ATOM 583 C C . SER A 1 85 ? -2.086 5.274 9.728 1.00 86.75 85 SER A C 1
ATOM 585 O O . SER A 1 85 ? -2.587 5.289 8.601 1.00 86.75 85 SER A O 1
ATOM 587 N N . PHE A 1 86 ? -2.742 5.599 10.835 1.00 88.81 86 PHE A N 1
ATOM 588 C CA . PHE A 1 86 ? -4.061 6.207 10.824 1.00 88.81 86 PHE A CA 1
ATOM 589 C C . PHE A 1 86 ? -3.934 7.716 10.982 1.00 88.81 86 PHE A C 1
ATOM 591 O O . PHE A 1 86 ? -3.203 8.210 11.841 1.00 88.81 86 PHE A O 1
ATOM 598 N N . THR A 1 87 ? -4.690 8.457 10.187 1.00 91.06 87 THR A N 1
ATOM 599 C CA . THR A 1 87 ? -5.033 9.840 10.501 1.00 91.06 87 THR A CA 1
ATOM 600 C C . THR A 1 87 ? -6.372 9.827 11.232 1.00 91.06 87 THR A C 1
ATOM 602 O O . THR A 1 87 ? -7.381 9.424 10.651 1.00 91.06 87 THR A O 1
ATOM 605 N N . LEU A 1 88 ? -6.380 10.232 12.509 1.00 85.19 88 LEU A N 1
ATOM 606 C CA . LEU A 1 88 ? -7.618 10.482 13.249 1.00 85.19 88 LEU A CA 1
ATOM 607 C C . LEU A 1 88 ? -8.266 11.736 12.672 1.00 85.19 88 LEU A C 1
ATOM 609 O O . LEU A 1 88 ? -7.664 12.810 12.711 1.00 85.19 88 LEU A O 1
ATOM 613 N N . THR A 1 89 ? -9.468 11.593 12.125 1.00 79.19 89 THR A N 1
ATOM 614 C CA . THR A 1 89 ? -10.200 12.733 11.572 1.00 79.19 89 THR A CA 1
ATOM 615 C C . THR A 1 89 ? -11.154 13.329 12.595 1.00 79.19 89 THR A C 1
ATOM 617 O O . THR A 1 89 ? -11.288 14.547 12.627 1.00 79.19 89 THR A O 1
ATOM 620 N N . ASP A 1 90 ? -11.799 12.498 13.423 1.00 90.62 90 ASP A N 1
ATOM 621 C CA . ASP A 1 90 ? -12.720 12.966 14.464 1.00 90.62 90 ASP A CA 1
ATOM 622 C C . ASP A 1 90 ? -12.975 11.902 15.547 1.00 90.62 90 ASP A C 1
ATOM 624 O O . ASP A 1 90 ? -12.899 10.697 15.273 1.00 90.62 90 ASP A O 1
ATOM 628 N N . ILE A 1 91 ? -13.312 12.349 16.758 1.00 93.38 91 ILE A N 1
ATOM 629 C CA . ILE A 1 91 ? -13.819 11.511 17.850 1.00 93.38 91 ILE A CA 1
ATOM 630 C C . ILE A 1 91 ? -14.924 12.258 18.598 1.00 93.38 91 ILE A C 1
ATOM 632 O O . ILE A 1 91 ? -14.715 13.358 19.107 1.00 93.38 91 ILE A O 1
ATOM 636 N N . VAL A 1 92 ? -16.105 11.648 18.669 1.00 95.12 92 VAL A N 1
ATOM 637 C CA . VAL A 1 92 ? -17.302 12.267 19.251 1.00 95.12 92 VAL A CA 1
ATOM 638 C C . VAL A 1 92 ? -17.959 11.311 20.233 1.00 95.12 92 VAL A C 1
ATOM 640 O O . VAL A 1 92 ? -18.019 10.104 19.996 1.00 95.12 92 VAL A O 1
ATOM 643 N N . GLU A 1 93 ? -18.488 11.867 21.317 1.00 95.50 93 GLU A N 1
ATOM 644 C CA . GLU A 1 93 ? -19.308 11.160 22.292 1.00 95.50 93 GLU A CA 1
ATOM 645 C C . GLU A 1 93 ? -20.743 11.703 22.303 1.00 95.50 93 GLU A C 1
ATOM 647 O O . GLU A 1 93 ? -20.977 12.884 22.032 1.00 95.50 93 GLU A O 1
ATOM 652 N N . SER A 1 94 ? -21.722 10.848 22.594 1.00 96.62 94 SER A N 1
ATOM 653 C CA . SER A 1 94 ? -23.138 11.227 22.531 1.00 96.62 94 SER A CA 1
ATOM 654 C C . SER A 1 94 ? -23.697 11.783 23.845 1.00 96.62 94 SER A C 1
ATOM 656 O O . SER A 1 94 ? -24.754 12.412 23.827 1.00 96.62 94 SER A O 1
ATOM 658 N N . SER A 1 95 ? -23.069 11.504 24.994 1.00 94.69 95 SER A N 1
ATOM 659 C CA . SER A 1 95 ? -23.590 11.888 26.314 1.00 94.69 95 SER A CA 1
ATOM 660 C C . SER A 1 95 ? -22.501 11.958 27.383 1.00 94.69 95 SER A C 1
ATOM 662 O O . SER A 1 95 ? -21.666 11.069 27.478 1.00 94.69 95 SER A O 1
ATOM 664 N N . LEU A 1 96 ? -22.592 12.963 28.261 1.00 93.25 96 LEU A N 1
ATOM 665 C CA . LEU A 1 96 ? -21.718 13.148 29.432 1.00 93.25 96 LEU A CA 1
ATOM 666 C C . LEU A 1 96 ? -22.387 12.749 30.759 1.00 93.25 96 LEU A C 1
ATOM 668 O O . LEU A 1 96 ? -21.872 13.031 31.842 1.00 93.25 96 LEU A O 1
ATOM 672 N N . ILE A 1 97 ? -23.584 12.160 30.705 1.00 94.44 97 ILE A N 1
ATOM 673 C CA . ILE A 1 97 ? -24.373 11.855 31.902 1.00 94.44 97 ILE A CA 1
ATOM 674 C C . ILE A 1 97 ? -23.774 10.639 32.616 1.00 94.44 97 ILE A C 1
ATOM 676 O O . ILE A 1 97 ? -23.697 9.552 32.045 1.00 94.44 97 ILE A O 1
ATOM 680 N N . ALA A 1 98 ? -23.409 10.800 33.890 1.00 91.56 98 ALA A N 1
ATOM 681 C CA . ALA A 1 98 ? -22.884 9.715 34.716 1.00 91.56 98 ALA A CA 1
ATOM 682 C C . ALA A 1 98 ? -23.868 8.532 34.792 1.00 91.56 98 ALA A C 1
ATOM 684 O O . ALA A 1 98 ? -25.046 8.710 35.104 1.00 91.56 98 ALA A O 1
ATOM 685 N N . GLY A 1 99 ? -23.381 7.324 34.495 1.00 89.62 99 GLY A N 1
ATOM 686 C CA . GLY A 1 99 ? -24.191 6.099 34.440 1.00 89.62 99 GLY A CA 1
ATOM 687 C C . GLY A 1 99 ? -25.140 6.004 33.236 1.00 89.62 99 GLY A C 1
ATOM 688 O O . GLY A 1 99 ? -25.817 4.990 33.081 1.00 89.62 99 GLY A O 1
ATOM 689 N N . GLY A 1 100 ? -25.198 7.033 32.386 1.00 92.12 100 GLY A N 1
ATOM 690 C CA . GLY A 1 100 ? -25.940 7.006 31.131 1.00 92.12 100 GLY A CA 1
ATOM 691 C C . GLY A 1 100 ? -25.204 6.228 30.040 1.00 92.12 100 GLY A C 1
ATOM 692 O O . GLY A 1 100 ? -23.998 6.001 30.115 1.00 92.12 100 GLY A O 1
ATOM 693 N N . GLN A 1 101 ? -25.934 5.839 28.993 1.00 92.31 101 GLN A N 1
ATOM 694 C CA . GLN A 1 101 ? -25.318 5.276 27.793 1.00 92.31 101 GLN A CA 1
ATOM 695 C C . GLN A 1 101 ? -24.593 6.374 27.010 1.00 92.31 101 GLN A C 1
ATOM 697 O O . GLN A 1 101 ? -25.161 7.437 26.746 1.00 92.31 101 GLN A O 1
ATOM 702 N N . ASN A 1 102 ? -23.355 6.089 26.616 1.00 91.81 102 ASN A N 1
ATOM 703 C CA . ASN A 1 102 ? -22.538 6.960 25.785 1.00 91.81 102 ASN A CA 1
ATOM 704 C C . ASN A 1 102 ? -22.087 6.192 24.538 1.00 91.81 102 ASN A C 1
ATOM 706 O O . ASN A 1 102 ? -21.559 5.086 24.651 1.00 91.81 102 ASN A O 1
ATOM 710 N N . THR A 1 103 ? -22.320 6.759 23.358 1.00 93.69 103 THR A N 1
ATOM 711 C CA . THR A 1 103 ? -21.855 6.203 22.084 1.00 93.69 103 THR A CA 1
ATOM 712 C C . THR A 1 103 ? -20.610 6.958 21.656 1.00 93.69 103 THR A C 1
ATOM 714 O O . THR A 1 103 ? -20.682 8.161 21.414 1.00 93.69 103 THR A O 1
ATOM 717 N N . ILE A 1 104 ? -19.487 6.250 21.535 1.00 93.12 104 ILE A N 1
ATOM 718 C CA . ILE A 1 104 ? -18.241 6.804 21.005 1.00 93.12 104 ILE A CA 1
ATOM 719 C C . ILE A 1 104 ? -18.181 6.518 19.508 1.00 93.12 104 ILE A C 1
ATOM 721 O O . ILE A 1 104 ? -18.215 5.362 19.089 1.00 93.12 104 ILE A O 1
ATOM 725 N N . THR A 1 105 ? -18.088 7.571 18.702 1.00 93.50 105 THR A N 1
ATOM 726 C CA . THR A 1 105 ? -17.910 7.475 17.250 1.00 93.50 105 THR A CA 1
ATOM 727 C C . THR A 1 105 ? -16.507 7.940 16.898 1.00 93.50 105 THR A C 1
ATOM 729 O O . THR A 1 105 ? -16.150 9.084 17.175 1.00 93.50 105 THR A O 1
ATOM 732 N N . VAL A 1 106 ? -15.713 7.063 16.281 1.00 92.31 106 VAL A N 1
ATOM 733 C CA . VAL A 1 106 ? -14.345 7.368 15.842 1.00 92.31 106 VAL A CA 1
ATOM 734 C C . VAL A 1 106 ? -14.293 7.350 14.321 1.00 92.31 106 VAL A C 1
ATOM 736 O O . VAL A 1 106 ? -14.738 6.391 13.692 1.00 92.31 106 VAL A O 1
ATOM 739 N N . SER A 1 107 ? -13.729 8.400 13.731 1.00 92.38 107 SER A N 1
ATOM 740 C CA . SER A 1 107 ? -13.481 8.484 12.292 1.00 92.38 107 SER A CA 1
ATOM 741 C C . SER A 1 107 ? -11.976 8.418 12.026 1.00 92.38 107 SER A C 1
ATOM 743 O O . SER A 1 107 ? -11.211 9.261 12.501 1.00 92.38 107 SER A O 1
ATOM 745 N N . LEU A 1 108 ? -11.547 7.392 11.289 1.00 90.19 108 LEU A N 1
ATOM 746 C CA . LEU A 1 108 ? -10.144 7.093 10.990 1.00 90.19 108 LEU A CA 1
ATOM 747 C C . LEU A 1 108 ? -9.945 6.979 9.477 1.00 90.19 108 LEU A C 1
ATOM 749 O O . LEU A 1 108 ? -10.797 6.436 8.775 1.00 90.19 108 LEU A O 1
ATOM 753 N N . SER A 1 109 ? -8.793 7.430 8.985 1.00 91.44 109 SER A N 1
ATOM 754 C CA . SER A 1 109 ? -8.349 7.199 7.607 1.00 91.44 109 SER A CA 1
ATOM 755 C C . SER A 1 109 ? -7.004 6.478 7.607 1.00 91.44 109 SER A C 1
ATOM 757 O O . SER A 1 109 ? -6.026 6.994 8.151 1.00 91.44 109 SER A O 1
ATOM 759 N N . ALA A 1 110 ? -6.952 5.277 7.029 1.00 90.69 110 ALA A N 1
ATOM 760 C CA . ALA A 1 110 ? -5.709 4.536 6.844 1.00 90.69 110 ALA A CA 1
ATOM 761 C C . ALA A 1 110 ? -4.966 5.050 5.602 1.00 90.69 110 ALA A C 1
ATOM 763 O O . ALA A 1 110 ? -5.573 5.306 4.563 1.00 90.69 110 ALA A O 1
ATOM 764 N N . ASN A 1 111 ? -3.640 5.166 5.677 1.00 88.19 111 ASN A N 1
ATOM 765 C CA . ASN A 1 111 ? -2.813 5.554 4.525 1.00 88.19 111 ASN A CA 1
ATOM 766 C C . ASN A 1 111 ? -2.463 4.382 3.585 1.00 88.19 111 ASN A C 1
ATOM 768 O O . ASN A 1 111 ? -1.675 4.549 2.653 1.00 88.19 111 ASN A O 1
ATOM 772 N N . MET A 1 112 ? -3.010 3.199 3.855 1.00 85.12 112 MET A N 1
ATOM 773 C CA . MET A 1 112 ? -2.823 1.983 3.076 1.00 85.12 112 MET A CA 1
ATOM 774 C C . MET A 1 112 ? -4.039 1.066 3.203 1.00 85.12 112 MET A C 1
ATOM 776 O O . MET A 1 112 ? -4.931 1.303 4.017 1.00 85.12 112 MET A O 1
ATOM 780 N N . VAL A 1 113 ? -4.059 0.012 2.390 1.00 86.38 113 VAL A N 1
ATOM 781 C CA . VAL A 1 113 ? -5.078 -1.037 2.459 1.00 86.38 113 VAL A CA 1
ATOM 782 C C . VAL A 1 113 ? -4.878 -1.849 3.738 1.00 86.38 113 VAL A C 1
ATOM 784 O O . VAL A 1 113 ? -3.772 -2.313 4.000 1.00 86.38 113 VAL A O 1
ATOM 787 N N . LEU A 1 114 ? -5.952 -2.032 4.507 1.00 86.19 114 LEU A N 1
ATOM 788 C CA . LEU A 1 114 ? -5.993 -2.956 5.639 1.00 86.19 114 LEU A CA 1
ATOM 789 C C . LEU A 1 114 ? -6.644 -4.267 5.179 1.00 86.19 114 LEU A C 1
ATOM 791 O O . LEU A 1 114 ? -7.744 -4.212 4.617 1.00 86.19 114 LEU A O 1
ATOM 795 N N . PRO A 1 115 ? -5.992 -5.429 5.352 1.00 86.31 115 PRO A N 1
ATOM 796 C CA . PRO A 1 115 ? -6.606 -6.705 5.013 1.00 86.31 115 PRO A CA 1
ATOM 797 C C . PRO A 1 115 ? -7.777 -7.049 5.949 1.00 86.31 115 PRO A C 1
ATOM 799 O O . PRO A 1 115 ? -7.923 -6.511 7.045 1.00 86.31 115 PRO A O 1
ATOM 802 N N . VAL A 1 116 ? -8.644 -7.957 5.496 1.00 88.06 116 VAL A N 1
ATOM 803 C CA . VAL A 1 116 ? -9.761 -8.466 6.307 1.00 88.06 116 VAL A CA 1
ATOM 804 C C . VAL A 1 116 ? -9.213 -9.255 7.496 1.00 88.06 116 VAL A C 1
ATOM 806 O O . VAL A 1 116 ? -8.320 -10.082 7.324 1.00 88.06 116 VAL A O 1
ATOM 809 N N . GLY A 1 117 ? -9.787 -9.030 8.680 1.00 87.69 117 GLY A N 1
ATOM 810 C CA . GLY A 1 117 ? -9.385 -9.693 9.924 1.00 87.69 117 GLY A CA 1
ATOM 811 C C . GLY A 1 117 ? -8.346 -8.929 10.749 1.00 87.69 117 GLY A C 1
ATOM 812 O O . GLY A 1 117 ? -7.986 -9.401 11.821 1.00 87.69 117 GLY A O 1
ATOM 813 N N . GLU A 1 118 ? -7.887 -7.763 10.288 1.00 87.38 118 GLU A N 1
ATOM 814 C CA . GLU A 1 118 ? -7.075 -6.862 11.112 1.00 87.38 118 GLU A CA 1
ATOM 815 C C . GLU A 1 118 ? -7.857 -6.345 12.324 1.00 87.38 118 GLU A C 1
ATOM 817 O O . GLU A 1 118 ? -9.039 -5.999 12.230 1.00 87.38 118 GLU A O 1
ATOM 822 N N . GLU A 1 119 ? -7.172 -6.240 13.461 1.00 89.50 119 GLU A N 1
ATOM 823 C CA . GLU A 1 119 ? -7.744 -5.745 14.711 1.00 89.50 119 GLU A CA 1
ATOM 824 C C . GLU A 1 119 ? -7.396 -4.266 14.922 1.00 89.50 119 GLU A C 1
ATOM 826 O O . GLU A 1 119 ? -6.236 -3.854 14.861 1.00 89.50 119 GLU A O 1
ATOM 831 N N . ILE A 1 120 ? -8.412 -3.449 15.213 1.00 89.81 120 ILE A N 1
ATOM 832 C CA . ILE A 1 120 ? -8.243 -2.038 15.575 1.00 89.81 120 ILE A CA 1
ATOM 833 C C . ILE A 1 120 ? -8.560 -1.878 17.060 1.00 89.81 120 ILE A C 1
ATOM 835 O O . ILE A 1 120 ? -9.708 -2.019 17.480 1.00 89.81 120 ILE A O 1
ATOM 839 N N . THR A 1 121 ? -7.547 -1.531 17.851 1.00 91.31 121 THR A N 1
ATOM 840 C CA . THR A 1 121 ? -7.686 -1.365 19.303 1.00 91.31 121 THR A CA 1
ATOM 841 C C . THR A 1 121 ? -7.876 0.100 19.681 1.00 91.31 121 THR A C 1
ATOM 843 O O . THR A 1 121 ? -7.000 0.933 19.444 1.00 91.31 121 THR A O 1
ATOM 846 N N . ILE A 1 122 ? -8.991 0.408 20.348 1.00 89.94 122 ILE A N 1
ATOM 847 C CA . ILE A 1 122 ? -9.226 1.696 21.013 1.00 89.94 122 ILE A CA 1
ATOM 848 C C . ILE A 1 122 ? -8.996 1.487 22.513 1.00 89.94 122 ILE A C 1
ATOM 850 O O . ILE A 1 122 ? -9.796 0.848 23.191 1.00 89.94 122 ILE A O 1
ATOM 854 N N . ALA A 1 123 ? -7.872 1.989 23.022 1.00 90.81 123 ALA A N 1
ATOM 855 C CA . ALA A 1 123 ? -7.432 1.773 24.401 1.00 90.81 123 ALA A CA 1
ATOM 856 C C . ALA A 1 123 ? -7.655 3.005 25.296 1.00 90.81 123 ALA A C 1
ATOM 858 O O . ALA A 1 123 ? -8.055 4.070 24.832 1.00 90.81 123 ALA A O 1
ATOM 859 N N . ASN A 1 124 ? -7.330 2.861 26.586 1.00 89.62 124 ASN A N 1
ATOM 860 C CA . ASN A 1 124 ? -7.418 3.912 27.611 1.00 89.62 124 ASN A CA 1
ATOM 861 C C . ASN A 1 124 ? -8.845 4.406 27.903 1.00 89.62 124 ASN A C 1
ATOM 863 O O . ASN A 1 124 ? -9.047 5.553 28.287 1.00 89.62 124 ASN A O 1
ATOM 867 N N . LEU A 1 125 ? -9.824 3.510 27.782 1.00 90.62 125 LEU A N 1
ATOM 868 C CA . LEU A 1 125 ? -11.226 3.745 28.144 1.00 90.62 125 LEU A CA 1
ATOM 869 C C . LEU A 1 125 ? -11.571 3.179 29.538 1.00 90.62 125 LEU A C 1
ATOM 871 O O . LEU A 1 125 ? -12.712 2.802 29.813 1.00 90.62 125 LEU A O 1
ATOM 875 N N . ALA A 1 126 ? -10.567 3.082 30.416 1.00 87.62 126 ALA A N 1
ATOM 876 C CA . ALA A 1 126 ? -10.735 2.616 31.789 1.00 87.62 126 ALA A CA 1
ATOM 877 C C . ALA A 1 126 ? -11.670 3.549 32.581 1.00 87.62 126 ALA A C 1
ATOM 879 O O . ALA A 1 126 ? -11.711 4.756 32.349 1.00 87.62 126 ALA A O 1
ATOM 880 N N . GLY A 1 127 ? -12.425 2.984 33.527 1.00 87.12 127 GLY A N 1
ATOM 881 C CA . GLY A 1 127 ? -13.458 3.709 34.280 1.00 87.12 127 GLY A CA 1
ATOM 882 C C . GLY A 1 127 ? -14.841 3.723 33.615 1.00 87.12 127 GLY A C 1
ATOM 883 O O . GLY A 1 127 ? -15.790 4.236 34.205 1.00 87.12 127 GLY A O 1
ATOM 884 N N . SER A 1 128 ? -14.982 3.128 32.426 1.00 89.31 128 SER A N 1
ATOM 885 C CA . SER A 1 128 ? -16.289 2.790 31.855 1.00 89.31 128 SER A CA 1
ATOM 886 C C . SER A 1 128 ? -17.045 1.801 32.752 1.00 89.31 128 SER A C 1
ATOM 888 O O . SER A 1 128 ? -16.460 0.869 33.298 1.00 89.31 128 SER A O 1
ATOM 890 N N . GLY A 1 129 ? -18.364 1.979 32.872 1.00 90.69 129 GLY A N 1
ATOM 891 C CA . GLY A 1 129 ? -19.249 1.047 33.581 1.00 90.69 129 GLY A CA 1
ATOM 892 C C . GLY A 1 129 ? -19.639 -0.195 32.768 1.00 90.69 129 GLY A C 1
ATOM 893 O O . GLY A 1 129 ? -20.473 -0.977 33.220 1.00 90.69 129 GLY A O 1
ATOM 894 N N . THR A 1 130 ? -19.094 -0.362 31.559 1.00 91.56 130 THR A N 1
ATOM 895 C CA . THR A 1 130 ? -19.393 -1.494 30.674 1.00 91.56 130 THR A CA 1
ATOM 896 C C . THR A 1 130 ? -18.728 -2.773 31.180 1.00 91.56 130 THR A C 1
ATOM 898 O O . THR A 1 130 ? -17.514 -2.821 31.359 1.00 91.56 130 THR A O 1
ATOM 901 N N . THR A 1 131 ? -19.521 -3.829 31.370 1.00 93.62 131 THR A N 1
ATOM 902 C CA . THR A 1 131 ? -19.027 -5.165 31.733 1.00 93.62 131 THR A CA 1
ATOM 903 C C . THR A 1 131 ? -18.285 -5.821 30.574 1.00 93.62 131 THR A C 1
ATOM 905 O O . THR A 1 131 ? -18.704 -5.698 29.423 1.00 93.62 131 THR A O 1
ATOM 908 N N . ASP A 1 132 ? -17.227 -6.564 30.890 1.00 94.88 132 ASP A N 1
ATOM 909 C CA . ASP A 1 132 ? -16.479 -7.380 29.934 1.00 94.88 132 ASP A CA 1
ATOM 910 C C . ASP A 1 132 ? -17.396 -8.285 29.109 1.00 94.88 132 ASP A C 1
ATOM 912 O O . ASP A 1 132 ? -18.299 -8.952 29.625 1.00 94.88 132 ASP A O 1
ATOM 916 N N . THR A 1 133 ? -17.153 -8.316 27.804 1.00 95.38 133 THR A N 1
ATOM 917 C CA . THR A 1 133 ? -17.920 -9.132 26.867 1.00 95.38 133 THR A CA 1
ATOM 918 C C . THR A 1 133 ? -17.095 -9.438 25.626 1.00 95.38 133 THR A C 1
ATOM 920 O O . THR A 1 133 ? -16.374 -8.589 25.113 1.00 95.38 133 THR A O 1
ATOM 923 N N . ALA A 1 134 ? -17.234 -10.651 25.095 1.00 94.88 134 ALA A N 1
ATOM 924 C CA . ALA A 1 134 ? -16.624 -11.030 23.821 1.00 94.88 134 ALA A CA 1
ATOM 925 C C . ALA A 1 134 ? -17.421 -10.530 22.597 1.00 94.88 134 ALA A C 1
ATOM 927 O O . ALA A 1 134 ? -17.020 -10.782 21.467 1.00 94.88 134 ALA A O 1
ATOM 928 N N . SER A 1 135 ? -18.574 -9.886 22.815 1.00 95.38 135 SER A N 1
ATOM 929 C CA . SER A 1 135 ? -19.531 -9.532 21.763 1.00 95.38 135 SER A CA 1
ATOM 930 C C . SER A 1 135 ? -20.203 -8.182 22.048 1.00 95.38 135 SER A C 1
ATOM 932 O O . SER A 1 135 ? -21.431 -8.086 22.131 1.00 95.38 135 SER A O 1
ATOM 934 N N . LEU A 1 136 ? -19.408 -7.127 22.229 1.00 94.38 136 LEU A N 1
ATOM 935 C CA . LEU A 1 136 ? -19.905 -5.753 22.290 1.00 94.38 136 LEU A CA 1
ATOM 936 C C . LEU A 1 136 ? -20.421 -5.347 20.896 1.00 94.38 136 LEU A C 1
ATOM 938 O O . LEU A 1 136 ? -19.647 -5.438 19.946 1.00 94.38 136 LEU A O 1
ATOM 942 N N . PRO A 1 137 ? -21.681 -4.901 20.735 1.00 94.38 137 PRO A N 1
ATOM 943 C CA . PRO A 1 137 ? -22.195 -4.465 19.438 1.00 94.38 137 PRO A CA 1
ATOM 944 C C . PRO A 1 137 ? -21.396 -3.291 18.862 1.00 94.38 137 PRO A C 1
ATOM 946 O O . PRO A 1 137 ? -21.117 -2.322 19.568 1.00 94.38 137 PRO A O 1
ATOM 949 N N . VAL A 1 138 ? -21.073 -3.362 17.572 1.00 93.69 138 VAL A N 1
ATOM 950 C CA . VAL A 1 138 ? -20.334 -2.332 16.834 1.00 93.69 138 VAL A CA 1
ATOM 951 C C . VAL A 1 138 ? -21.166 -1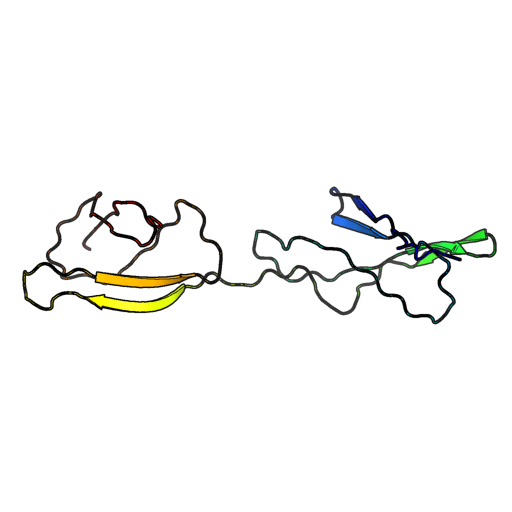.870 15.644 1.00 93.69 138 VAL A C 1
ATOM 953 O O . VAL A 1 138 ? -21.719 -2.668 14.890 1.00 93.69 138 VAL A O 1
ATOM 956 N N . THR A 1 139 ? -21.236 -0.555 15.460 1.00 92.44 139 THR A N 1
ATOM 957 C CA . THR A 1 139 ? -21.808 0.070 14.266 1.00 92.44 139 THR A CA 1
ATOM 958 C C . THR A 1 139 ? -20.691 0.692 13.445 1.00 92.44 139 THR A C 1
ATOM 960 O O . THR A 1 139 ? -19.916 1.487 13.974 1.00 92.44 139 THR A O 1
ATOM 963 N N . SER A 1 140 ? -20.625 0.376 12.154 1.00 91.56 140 SER A N 1
ATOM 964 C CA . SER A 1 140 ? -19.626 0.927 11.237 1.00 91.56 140 SER A CA 1
ATOM 965 C C . SER A 1 140 ? -20.271 1.454 9.961 1.00 91.56 140 SER A C 1
ATOM 967 O O . SER A 1 140 ? -21.336 1.000 9.532 1.00 91.56 140 SER A O 1
ATOM 969 N N . SER A 1 141 ? -19.632 2.440 9.335 1.00 88.44 141 SER A N 1
ATOM 970 C CA . SER A 1 141 ? -20.058 2.914 8.023 1.00 88.44 141 SER A CA 1
ATOM 971 C C . SER A 1 141 ? -19.808 1.823 6.979 1.00 88.44 141 SER A C 1
ATOM 973 O O . SER A 1 141 ? -18.769 1.165 6.988 1.00 88.44 141 SER A O 1
ATOM 975 N N . ALA A 1 142 ? -20.782 1.614 6.089 1.00 86.75 142 ALA A N 1
ATOM 976 C CA . ALA A 1 142 ? -20.712 0.639 4.995 1.00 86.75 142 ALA A CA 1
ATOM 977 C C . ALA A 1 142 ? -20.380 -0.811 5.422 1.00 86.75 142 ALA A C 1
ATOM 979 O O . ALA A 1 142 ? -19.912 -1.584 4.591 1.00 86.75 142 ALA A O 1
ATOM 980 N N . ASN A 1 143 ? -20.644 -1.186 6.683 1.00 87.19 143 ASN A N 1
ATOM 981 C CA . ASN A 1 143 ? -20.292 -2.497 7.249 1.00 87.19 143 ASN A CA 1
ATOM 982 C C . ASN A 1 143 ? -18.791 -2.825 7.100 1.00 87.19 143 ASN A C 1
ATOM 984 O O . ASN A 1 143 ? -18.420 -3.939 6.743 1.00 87.19 143 ASN A O 1
ATOM 988 N N . THR A 1 144 ? -17.934 -1.820 7.307 1.00 89.94 144 THR A N 1
ATOM 989 C CA . THR A 1 144 ? -16.468 -1.940 7.194 1.00 89.94 144 THR A CA 1
ATOM 990 C C . THR A 1 144 ? -15.819 -2.643 8.385 1.00 89.94 144 THR A C 1
ATOM 992 O O . THR A 1 144 ? -14.742 -3.211 8.232 1.00 89.94 144 THR A O 1
ATOM 995 N N . LEU A 1 145 ? -16.466 -2.616 9.552 1.00 92.38 145 LEU A N 1
ATOM 996 C CA . LEU A 1 145 ? -16.099 -3.407 10.730 1.00 92.38 145 LEU A CA 1
ATOM 997 C C . LEU A 1 145 ? -17.139 -4.501 10.962 1.00 92.38 145 LEU A C 1
ATOM 999 O O . LEU A 1 145 ? -18.314 -4.318 10.627 1.00 92.38 145 LEU A O 1
ATOM 1003 N N . GLU A 1 146 ? -16.709 -5.583 11.608 1.00 93.56 146 GLU A N 1
ATOM 1004 C CA . GLU A 1 146 ? -17.594 -6.630 12.118 1.00 93.56 146 GLU A CA 1
ATOM 1005 C C . GLU A 1 146 ? -18.696 -6.054 13.019 1.00 93.56 146 GLU A C 1
ATOM 1007 O O . GLU A 1 146 ? -18.531 -5.014 13.661 1.00 93.56 146 GLU A O 1
ATOM 1012 N N . ALA A 1 147 ? -19.832 -6.752 13.094 1.00 93.38 147 ALA A N 1
ATOM 1013 C CA . ALA A 1 147 ? -20.991 -6.301 13.872 1.00 93.38 147 ALA A CA 1
ATOM 1014 C C . ALA A 1 147 ? -20.761 -6.339 15.396 1.00 93.38 147 ALA A C 1
ATOM 1016 O O . ALA A 1 147 ? -21.570 -5.808 16.162 1.00 93.38 147 ALA A O 1
ATOM 1017 N N . THR A 1 148 ? -19.683 -6.985 15.847 1.00 94.94 148 THR A N 1
ATOM 1018 C CA . THR A 1 148 ? -19.326 -7.124 17.260 1.00 94.94 148 THR A CA 1
ATOM 1019 C C . THR A 1 148 ? -17.816 -7.072 17.465 1.00 94.94 148 THR A C 1
ATOM 1021 O O . THR A 1 148 ? -17.070 -7.573 16.628 1.00 94.94 148 THR A O 1
ATOM 1024 N N . GLY A 1 149 ? -17.378 -6.545 18.608 1.00 92.88 149 GLY A N 1
ATOM 1025 C CA . GLY A 1 149 ? -15.988 -6.581 19.067 1.00 92.88 149 GLY A CA 1
ATOM 1026 C C . GLY A 1 149 ? -15.857 -7.123 20.491 1.00 92.88 149 GLY A C 1
ATOM 1027 O O . GLY A 1 149 ? -16.850 -7.386 21.171 1.00 92.88 149 GLY A O 1
ATOM 1028 N N . VAL A 1 150 ? -14.620 -7.265 20.959 1.00 94.69 150 VAL A N 1
ATOM 1029 C CA . VAL A 1 150 ? -14.320 -7.667 22.337 1.00 94.69 150 VAL A CA 1
ATOM 1030 C C . VAL A 1 150 ? -14.140 -6.419 23.199 1.00 94.69 150 VAL A C 1
ATOM 1032 O O . VAL A 1 150 ? -13.385 -5.515 22.848 1.00 94.69 150 VAL A O 1
ATOM 1035 N N . TRP A 1 151 ? -14.819 -6.378 24.341 1.00 93.50 151 TRP A N 1
ATOM 1036 C CA . TRP A 1 151 ? -14.614 -5.381 25.383 1.00 93.50 151 TRP A CA 1
ATOM 1037 C C . TRP A 1 151 ? -14.029 -6.045 26.623 1.00 93.50 151 TRP A C 1
ATOM 1039 O O . TRP A 1 151 ? -14.599 -7.000 27.156 1.00 93.50 151 TRP A O 1
ATOM 1049 N N . GLN A 1 152 ? -12.900 -5.513 27.080 1.00 91.31 152 GLN A N 1
ATOM 1050 C CA . GLN A 1 152 ? -12.220 -5.929 28.299 1.00 91.31 152 GLN A CA 1
ATOM 1051 C C . GLN A 1 152 ? -11.812 -4.684 29.080 1.00 91.31 152 GLN A C 1
ATOM 1053 O O . GLN A 1 152 ? -11.092 -3.822 28.570 1.00 91.31 152 GLN A O 1
ATOM 1058 N N . SER A 1 153 ? -12.287 -4.591 30.314 1.00 84.12 153 SER A N 1
ATOM 1059 C CA . SER A 1 153 ? -11.806 -3.643 31.307 1.00 84.12 153 SER A CA 1
ATOM 1060 C C . SER A 1 153 ? -10.572 -4.233 31.999 1.00 84.12 153 SER A C 1
ATOM 1062 O O . SER A 1 153 ? -10.576 -5.389 32.414 1.00 84.12 153 SER A O 1
ATOM 1064 N N . PHE A 1 154 ? -9.489 -3.455 32.058 1.00 63.88 154 PHE A N 1
ATOM 1065 C CA . PHE A 1 154 ? -8.272 -3.804 32.798 1.00 63.88 154 PHE A CA 1
ATOM 1066 C C . PHE A 1 154 ? -8.286 -3.183 34.194 1.00 63.88 154 PHE A C 1
ATOM 1068 O O . PHE A 1 154 ? -8.814 -2.052 34.324 1.00 63.88 154 PHE A O 1
#

Organism: NCBI:txid464990

Radius of gyration: 28.78 Å; chains: 1; bounding box: 57×30×82 Å

Secondary structure (DSSP, 8-state):
--------PPEEEETTTTEEEE--SS---TT---------PPPSS-BPPEEEEEEEEEE-TTS-EEEEEEEEEEEEE--B-PPP-EEEEEEEES---TTS---EEEEEEESSPPPTT--------TT--PPPEEEEE---GGG-S-SEEEE---

Foldseek 3Di:
DDDDDDQDFDWDADVVVRDIDTDDSDDDDPPDDDDDDDDDDADPDADDFAFDWDKDWDADPVRHTDIGDTDTDPDTDSGDHDDWDKDWPDWDWDDPDVVDDIDIDTDIDIPDDDDPPDDDDDDDPAPDPDDWDQFCADDDPPPPDPRGHTDDHD

Sequence (154 aa):
IGVSGAQVASAIFRPQASTAVLTLAQVVPAGSVFEGGFILQNPEERQTPKTVQISASGVDQGGAAFAIAAAPVDGTLLGASISPSFTLTDIVESSLIAGGQNTITVSLSANMVLPVGEEITIANLAGSGTTDTASLPVTSSANTLEATGVWQSF

pLDDT: mean 82.53, std 14.13, range [33.03, 96.62]